Protein AF-A0A1C4ISF4-F1 (afdb_monomer)

Radius of gyration: 19.17 Å; Cα contacts (8 Å, |Δi|>4): 22; chains: 1; bounding box: 35×28×58 Å

Structure (mmCIF, N/CA/C/O backbone):
data_AF-A0A1C4ISF4-F1
#
_entry.id   AF-A0A1C4ISF4-F1
#
loop_
_atom_site.group_PDB
_atom_site.id
_atom_site.type_symbol
_atom_site.label_atom_id
_atom_site.label_alt_id
_atom_site.label_comp_id
_atom_site.label_asym_id
_atom_site.label_entity_id
_atom_site.label_seq_id
_atom_site.pdbx_PDB_ins_code
_atom_site.Cartn_x
_atom_site.Cartn_y
_atom_site.Cartn_z
_atom_site.occupancy
_atom_site.B_iso_or_equiv
_atom_site.auth_seq_id
_atom_site.auth_comp_id
_atom_site.auth_asym_id
_atom_site.auth_atom_id
_atom_site.pdbx_PDB_model_num
ATOM 1 N N . MET A 1 1 ? 13.825 -11.995 -42.227 1.00 51.31 1 MET A N 1
ATOM 2 C CA . MET A 1 1 ? 14.043 -12.299 -40.797 1.00 51.31 1 MET A CA 1
ATOM 3 C C . MET A 1 1 ? 13.219 -11.322 -39.978 1.00 51.31 1 MET A C 1
ATOM 5 O O . MET A 1 1 ? 13.611 -10.174 -39.832 1.00 51.31 1 MET A O 1
ATOM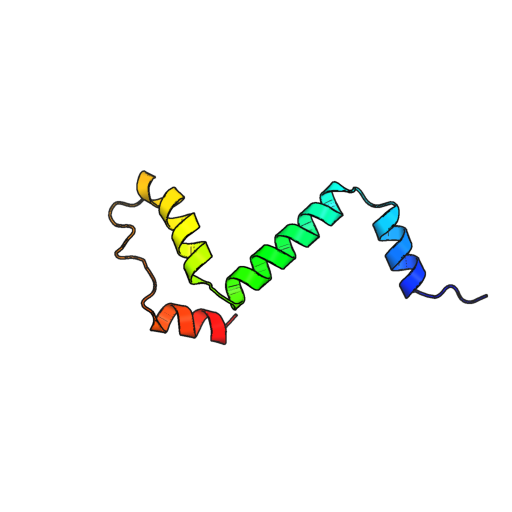 9 N N . THR A 1 2 ? 12.034 -11.730 -39.539 1.00 62.28 2 THR A N 1
ATOM 10 C CA . THR A 1 2 ? 11.165 -10.930 -38.670 1.00 62.28 2 THR A CA 1
ATOM 11 C C . THR A 1 2 ? 11.715 -11.000 -37.248 1.00 62.28 2 THR A C 1
ATOM 13 O O . THR A 1 2 ? 11.695 -12.060 -36.627 1.00 62.28 2 THR A O 1
ATOM 16 N N . GLN A 1 3 ? 12.271 -9.894 -36.746 1.00 59.66 3 GLN A N 1
ATOM 17 C CA . GLN A 1 3 ? 12.656 -9.802 -35.339 1.00 59.66 3 GLN A CA 1
ATOM 18 C C . GLN A 1 3 ? 11.399 -9.911 -34.471 1.00 59.66 3 GLN A C 1
ATOM 20 O O . GLN A 1 3 ? 10.395 -9.249 -34.728 1.00 59.66 3 GLN A O 1
ATOM 25 N N . ASN A 1 4 ? 11.445 -10.788 -33.470 1.00 74.25 4 ASN A N 1
ATOM 26 C CA . ASN A 1 4 ? 10.324 -11.023 -32.574 1.00 74.25 4 ASN A CA 1
ATOM 27 C C . ASN A 1 4 ? 10.213 -9.829 -31.603 1.00 74.25 4 ASN A C 1
ATOM 29 O O . ASN A 1 4 ? 11.175 -9.575 -30.873 1.00 74.25 4 ASN A O 1
ATOM 33 N N . PRO A 1 5 ? 9.091 -9.088 -31.572 1.00 68.56 5 PRO A N 1
ATOM 34 C CA . PRO A 1 5 ? 8.978 -7.857 -30.785 1.00 68.56 5 PRO A CA 1
ATOM 35 C C . PRO A 1 5 ? 9.200 -8.088 -29.283 1.00 68.56 5 PRO A C 1
ATOM 37 O O . PRO A 1 5 ? 9.729 -7.216 -28.599 1.00 68.56 5 PRO A O 1
ATOM 40 N N . ALA A 1 6 ? 8.893 -9.287 -28.778 1.00 65.12 6 ALA A N 1
ATOM 41 C CA . ALA A 1 6 ? 9.161 -9.662 -27.390 1.00 65.12 6 ALA A CA 1
ATOM 42 C C . ALA A 1 6 ? 10.667 -9.688 -27.054 1.00 65.12 6 ALA A C 1
ATOM 44 O O . ALA A 1 6 ? 11.061 -9.280 -25.963 1.00 65.12 6 ALA A O 1
ATOM 45 N N . LEU A 1 7 ? 11.520 -10.112 -27.998 1.00 63.94 7 LEU A N 1
ATOM 46 C CA . LEU A 1 7 ? 12.977 -10.105 -27.817 1.00 63.94 7 LEU A CA 1
ATOM 47 C C . LEU A 1 7 ? 13.550 -8.682 -27.865 1.00 63.94 7 LEU A C 1
ATOM 49 O O . LEU A 1 7 ? 14.482 -8.390 -27.124 1.00 63.94 7 LEU A O 1
ATOM 53 N N . GLN A 1 8 ? 12.960 -7.792 -28.669 1.00 66.00 8 GLN A N 1
ATOM 54 C CA . GLN A 1 8 ? 13.356 -6.380 -28.753 1.00 66.00 8 GLN A CA 1
ATOM 55 C C . GLN A 1 8 ? 13.017 -5.595 -27.473 1.00 66.00 8 GLN A C 1
ATOM 57 O O . GLN A 1 8 ? 13.816 -4.782 -27.007 1.00 66.00 8 GLN A O 1
ATOM 62 N N . MET A 1 9 ? 11.852 -5.859 -26.868 1.00 63.81 9 MET A N 1
ATOM 63 C CA . MET A 1 9 ? 11.484 -5.263 -25.576 1.00 63.81 9 MET A CA 1
ATOM 64 C C . MET A 1 9 ? 12.388 -5.766 -24.445 1.00 63.81 9 MET A C 1
ATOM 66 O O . MET A 1 9 ? 12.802 -4.982 -23.593 1.00 63.81 9 MET A O 1
ATOM 70 N N . ALA A 1 10 ? 12.738 -7.057 -24.457 1.00 61.28 10 ALA A N 1
ATOM 71 C CA . ALA A 1 10 ? 13.654 -7.634 -23.477 1.00 61.28 10 ALA A CA 1
ATOM 72 C C . ALA A 1 10 ? 15.079 -7.059 -23.597 1.00 61.28 10 ALA A C 1
ATOM 74 O O . ALA A 1 10 ? 15.696 -6.750 -22.577 1.00 61.28 10 ALA A O 1
ATOM 75 N N . SER A 1 11 ? 15.592 -6.848 -24.816 1.00 62.12 11 SER A N 1
ATOM 76 C CA . SER A 1 11 ? 16.911 -6.234 -25.025 1.00 62.12 11 SER A CA 1
ATOM 77 C C . SER A 1 11 ? 16.943 -4.748 -24.653 1.00 62.12 11 SER A C 1
ATOM 79 O O . SER A 1 11 ? 17.907 -4.310 -24.032 1.00 62.12 11 SER A O 1
ATOM 81 N N . GLY A 1 12 ? 15.876 -3.990 -24.938 1.00 61.31 12 GLY A N 1
ATOM 82 C CA . GLY A 1 12 ? 15.779 -2.575 -24.552 1.00 61.31 12 GLY A CA 1
ATOM 83 C C . GLY A 1 12 ? 15.711 -2.353 -23.036 1.00 61.31 12 GLY A C 1
ATOM 84 O O . GLY A 1 12 ? 16.183 -1.335 -22.535 1.00 61.31 12 GLY A O 1
ATOM 85 N N . LEU A 1 13 ? 15.181 -3.325 -22.287 1.00 61.28 13 LEU A N 1
ATOM 86 C CA . LEU A 1 13 ? 15.248 -3.333 -20.823 1.00 61.28 13 LEU A CA 1
ATOM 87 C C . LEU A 1 13 ? 16.647 -3.716 -20.312 1.00 61.28 13 LEU A C 1
ATOM 89 O O . LEU A 1 13 ? 17.070 -3.191 -19.288 1.00 61.28 13 LEU A O 1
ATOM 93 N N . SER A 1 14 ? 17.370 -4.590 -21.023 1.00 57.81 14 SER A N 1
ATOM 94 C CA . SER A 1 14 ? 18.716 -5.052 -20.644 1.00 57.81 14 SER A CA 1
ATOM 95 C C . SER A 1 14 ? 19.828 -4.025 -20.904 1.00 57.81 14 SER A C 1
ATOM 97 O O . SER A 1 14 ? 20.832 -4.052 -20.198 1.00 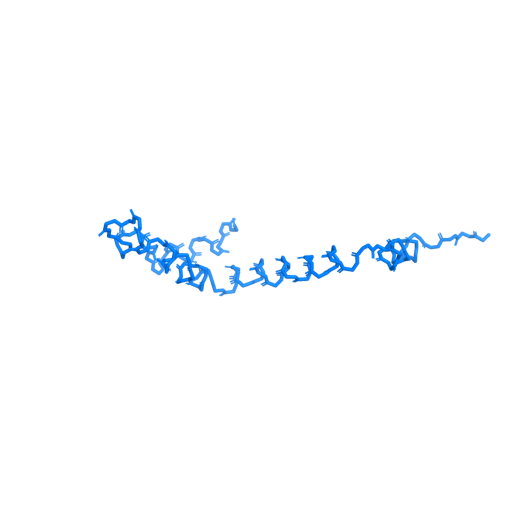57.81 14 SER A O 1
ATOM 99 N N . GLU A 1 15 ? 19.663 -3.121 -21.875 1.00 65.44 15 GLU A N 1
ATOM 100 C CA . GLU A 1 15 ? 20.489 -1.902 -22.029 1.00 65.44 15 GLU A CA 1
ATOM 101 C C . GLU A 1 15 ? 19.994 -0.739 -21.145 1.00 65.44 15 GLU A C 1
ATOM 103 O O . GLU A 1 15 ? 20.572 0.350 -21.127 1.00 65.44 15 GLU A O 1
ATOM 108 N N . GLY A 1 16 ? 18.907 -0.961 -20.405 1.00 68.56 16 GLY A N 1
ATOM 109 C CA . GLY A 1 16 ? 18.272 0.018 -19.541 1.00 68.56 16 GLY A CA 1
ATOM 110 C C . GLY A 1 16 ? 19.019 0.223 -18.227 1.00 68.56 16 GLY A C 1
ATOM 111 O O . GLY A 1 16 ? 19.625 -0.685 -17.661 1.00 68.56 16 GLY A O 1
ATOM 112 N N . ASN A 1 17 ? 18.934 1.448 -17.708 1.00 78.38 17 ASN A N 1
ATOM 113 C CA . ASN A 1 17 ? 19.512 1.824 -16.425 1.00 78.38 17 ASN A CA 1
ATOM 114 C C . ASN A 1 17 ? 19.071 0.833 -15.316 1.00 78.38 17 ASN A C 1
ATOM 116 O O . ASN A 1 17 ? 17.868 0.725 -15.054 1.00 78.38 17 ASN A O 1
ATOM 120 N N . PRO A 1 18 ? 20.001 0.148 -14.618 1.00 81.81 18 PRO A N 1
ATOM 121 C CA . PRO A 1 18 ? 19.669 -0.857 -13.604 1.00 81.81 18 PRO A CA 1
ATOM 122 C C . PRO A 1 18 ? 18.814 -0.298 -12.456 1.00 81.81 18 PRO A C 1
ATOM 124 O O . PRO A 1 18 ? 18.043 -1.036 -11.840 1.00 81.81 18 PRO A O 1
ATOM 127 N N . PHE A 1 19 ? 18.876 1.014 -12.203 1.00 85.50 19 PHE A N 1
ATOM 128 C CA . PHE A 1 19 ? 18.006 1.682 -11.235 1.00 85.50 19 PHE A CA 1
ATOM 129 C C . PHE A 1 19 ? 16.529 1.649 -11.641 1.00 85.50 19 PHE A C 1
ATOM 131 O O . PHE A 1 19 ? 15.669 1.552 -10.770 1.00 85.50 19 PHE A O 1
ATOM 138 N N . VAL A 1 20 ? 16.219 1.679 -12.940 1.00 85.62 20 VAL A N 1
ATOM 139 C CA . VAL A 1 20 ? 14.838 1.592 -13.440 1.00 85.62 20 VAL A CA 1
ATOM 140 C C . VAL A 1 20 ? 14.271 0.200 -13.181 1.00 85.62 20 VAL A C 1
ATOM 142 O O . VAL A 1 20 ? 13.151 0.076 -12.696 1.00 85.62 20 VAL A O 1
ATOM 145 N N . ILE A 1 21 ? 15.056 -0.850 -13.428 1.00 85.69 21 ILE A N 1
ATOM 146 C CA . ILE A 1 21 ? 14.639 -2.235 -13.168 1.00 85.69 21 ILE A CA 1
ATOM 147 C C . ILE A 1 21 ? 14.391 -2.441 -11.669 1.00 85.69 21 ILE A C 1
ATOM 149 O O . ILE A 1 21 ? 13.349 -2.967 -11.277 1.00 85.69 21 ILE A O 1
ATOM 153 N N . LEU A 1 22 ? 15.314 -1.977 -10.820 1.00 90.06 22 LEU A N 1
ATOM 154 C CA . LEU A 1 22 ? 15.151 -2.036 -9.366 1.00 90.06 22 LEU A CA 1
ATOM 155 C C . LEU A 1 22 ? 13.908 -1.271 -8.902 1.00 90.06 22 LEU A C 1
ATOM 157 O O . LEU A 1 22 ? 13.131 -1.799 -8.105 1.00 90.06 22 LEU A O 1
ATOM 161 N N . PHE A 1 23 ? 13.692 -0.063 -9.425 1.00 90.50 23 PHE A N 1
ATOM 162 C CA . PHE A 1 23 ? 12.507 0.732 -9.124 1.00 90.50 23 PHE A CA 1
ATOM 163 C C . PHE A 1 23 ? 11.219 -0.008 -9.499 1.00 90.50 23 PHE A C 1
ATOM 165 O O . PHE A 1 23 ? 10.312 -0.088 -8.675 1.00 90.50 23 PHE A O 1
ATOM 172 N N . LEU A 1 24 ? 11.150 -0.604 -10.693 1.00 90.12 24 LEU A N 1
ATOM 173 C CA . LEU A 1 24 ? 9.979 -1.361 -11.146 1.00 90.12 24 LEU A CA 1
ATOM 174 C C . LEU A 1 24 ? 9.718 -2.593 -10.272 1.00 90.12 24 LEU A C 1
ATOM 176 O O . LEU A 1 24 ? 8.573 -2.844 -9.901 1.00 90.12 24 LEU A O 1
ATOM 180 N N . CYS A 1 25 ? 10.765 -3.326 -9.885 1.00 91.75 25 CYS A N 1
ATOM 181 C CA . CYS A 1 25 ? 10.644 -4.458 -8.964 1.00 91.75 25 CYS A CA 1
ATOM 182 C C . CYS A 1 25 ? 10.093 -4.030 -7.599 1.00 91.75 25 CYS A C 1
ATOM 184 O O . CYS A 1 25 ? 9.169 -4.659 -7.079 1.00 91.75 25 CYS A O 1
ATOM 186 N N . VAL A 1 26 ? 10.629 -2.950 -7.023 1.00 90.94 26 VAL A N 1
ATOM 187 C CA . VAL A 1 26 ? 10.143 -2.416 -5.743 1.00 90.94 26 VAL A CA 1
ATOM 188 C C . VAL A 1 26 ? 8.708 -1.917 -5.881 1.00 90.94 26 VAL A C 1
ATOM 190 O O . VAL A 1 26 ? 7.878 -2.231 -5.034 1.00 90.94 26 VAL A O 1
ATOM 193 N N . PHE A 1 27 ?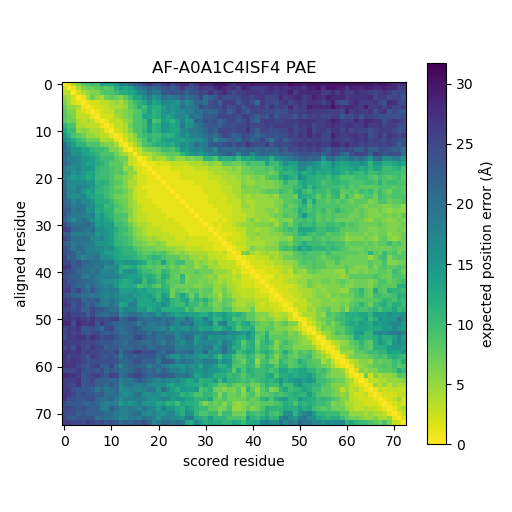 8.387 -1.197 -6.955 1.00 90.69 27 PHE A N 1
ATOM 194 C CA . PHE A 1 27 ? 7.041 -0.694 -7.213 1.00 90.69 27 PH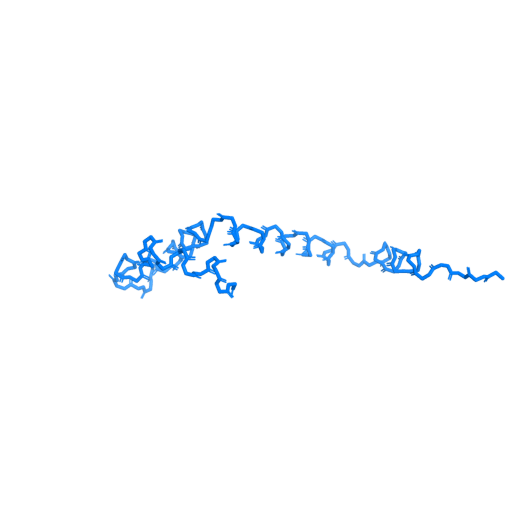E A CA 1
ATOM 195 C C . PHE A 1 27 ? 6.023 -1.834 -7.318 1.00 90.69 27 PHE A C 1
ATOM 197 O O . PHE A 1 27 ? 4.972 -1.777 -6.682 1.00 90.69 27 PHE A O 1
ATOM 204 N N . LEU A 1 28 ? 6.362 -2.905 -8.041 1.00 90.19 28 LEU A N 1
ATOM 205 C CA . LEU A 1 28 ? 5.520 -4.093 -8.158 1.00 90.19 28 LEU A CA 1
ATOM 206 C C . LEU A 1 28 ? 5.318 -4.776 -6.798 1.00 90.19 28 LEU A C 1
ATOM 208 O O . LEU A 1 28 ? 4.191 -5.112 -6.435 1.00 90.19 28 LEU A O 1
ATOM 212 N N . ALA A 1 29 ? 6.394 -4.947 -6.024 1.00 89.12 29 ALA A N 1
ATOM 213 C CA . ALA A 1 29 ? 6.331 -5.551 -4.696 1.00 89.12 29 ALA A CA 1
ATOM 214 C C . ALA A 1 29 ? 5.478 -4.717 -3.729 1.00 89.12 29 ALA A C 1
ATOM 216 O O . ALA A 1 29 ? 4.646 -5.265 -3.005 1.00 89.12 29 ALA A O 1
ATOM 217 N N . VAL A 1 30 ? 5.644 -3.392 -3.748 1.00 87.31 30 VAL A N 1
ATOM 218 C CA . VAL A 1 30 ? 4.840 -2.459 -2.953 1.00 87.31 30 VAL A CA 1
ATOM 219 C C . VAL A 1 30 ? 3.378 -2.531 -3.379 1.00 87.31 30 VAL A C 1
ATOM 221 O O . VAL A 1 30 ? 2.532 -2.687 -2.503 1.00 87.31 30 VAL A O 1
ATOM 224 N N . GLY A 1 31 ? 3.090 -2.496 -4.684 1.00 84.44 31 GLY A N 1
ATOM 225 C CA . GLY A 1 31 ? 1.749 -2.646 -5.259 1.00 84.44 31 GLY A CA 1
ATOM 226 C C . GLY A 1 31 ? 1.049 -3.923 -4.791 1.00 84.44 31 GLY A C 1
ATOM 227 O O . GLY A 1 31 ? -0.064 -3.878 -4.268 1.00 84.44 31 GLY A O 1
ATOM 228 N N . LEU A 1 32 ? 1.740 -5.062 -4.874 1.00 86.44 32 LEU A N 1
ATOM 229 C CA . LEU A 1 32 ? 1.219 -6.344 -4.401 1.00 86.44 32 LEU A CA 1
ATOM 230 C C . LEU A 1 32 ? 0.952 -6.331 -2.888 1.00 86.44 32 LEU A C 1
ATOM 232 O O . LEU A 1 32 ? -0.065 -6.851 -2.426 1.00 86.44 32 LEU A O 1
ATOM 236 N N . LEU A 1 33 ? 1.835 -5.705 -2.107 1.00 84.44 33 LEU A N 1
ATOM 237 C CA . LEU A 1 33 ? 1.657 -5.580 -0.663 1.00 84.44 33 LEU A CA 1
ATOM 238 C C . LEU A 1 33 ? 0.396 -4.772 -0.310 1.00 84.44 33 LEU A C 1
ATOM 240 O O . LEU A 1 33 ? -0.284 -5.126 0.655 1.00 84.44 33 LEU A O 1
ATOM 244 N N . GLN A 1 34 ? 0.047 -3.748 -1.103 1.00 81.88 34 GLN A N 1
ATOM 245 C CA . GLN A 1 34 ? -1.184 -2.962 -0.909 1.00 81.88 34 GLN A CA 1
ATOM 246 C C . GLN A 1 34 ? -2.435 -3.828 -1.082 1.00 81.88 34 GLN A C 1
ATOM 248 O O . GLN A 1 34 ? -3.378 -3.708 -0.304 1.00 81.88 34 GLN A O 1
ATOM 253 N N . VAL A 1 35 ? -2.418 -4.748 -2.049 1.00 80.12 35 VAL A N 1
ATOM 254 C CA . VAL A 1 35 ? -3.549 -5.643 -2.333 1.00 80.12 35 VAL A CA 1
ATOM 255 C C . VAL A 1 35 ? -3.678 -6.735 -1.268 1.00 80.12 35 VAL A C 1
ATOM 257 O O . VAL A 1 35 ? -4.770 -6.993 -0.759 1.00 80.12 35 VAL A O 1
ATOM 260 N N . VAL A 1 36 ? -2.570 -7.382 -0.892 1.00 80.69 36 VAL A N 1
ATOM 261 C CA . VAL A 1 36 ? -2.610 -8.516 0.050 1.00 80.69 36 VAL A CA 1
ATOM 262 C C . VAL A 1 36 ? -2.842 -8.033 1.483 1.00 80.69 36 VAL A C 1
ATOM 264 O O . VAL A 1 36 ? -3.619 -8.638 2.229 1.00 80.69 36 VAL A O 1
ATOM 267 N N . ARG A 1 37 ? -2.170 -6.952 1.895 1.00 78.38 37 ARG A N 1
ATOM 268 C CA . ARG A 1 37 ? -2.246 -6.402 3.255 1.00 78.38 37 ARG A CA 1
ATOM 269 C C . ARG A 1 37 ? -2.144 -4.872 3.233 1.00 78.38 37 ARG A C 1
ATOM 271 O O . ARG A 1 37 ? -1.113 -4.330 3.641 1.00 78.38 37 ARG A O 1
ATOM 278 N N . PRO A 1 38 ? -3.231 -4.157 2.891 1.00 71.62 38 PRO A N 1
ATOM 279 C CA . PRO A 1 38 ? -3.240 -2.685 2.896 1.00 71.62 38 PRO A CA 1
ATOM 280 C C . PRO A 1 38 ? -2.896 -2.092 4.277 1.00 71.62 38 PRO A C 1
ATOM 282 O O . PRO A 1 38 ? -2.339 -1.004 4.389 1.00 71.62 38 PRO A O 1
ATOM 285 N N . GLN A 1 39 ? -3.135 -2.862 5.341 1.00 74.44 39 GLN A N 1
ATOM 286 C CA . GLN A 1 39 ? -2.787 -2.549 6.730 1.00 74.44 39 GLN A CA 1
ATOM 287 C C . GLN A 1 39 ? -1.283 -2.326 6.965 1.00 74.44 39 GLN A C 1
ATOM 289 O O . GLN A 1 39 ? -0.909 -1.588 7.877 1.00 74.44 39 GLN A O 1
ATOM 294 N N . LEU A 1 40 ? -0.400 -2.956 6.177 1.00 74.12 40 LEU A N 1
ATOM 295 C CA . LEU A 1 40 ? 1.047 -2.771 6.342 1.00 74.12 40 LEU A CA 1
ATOM 296 C C . LEU A 1 40 ? 1.489 -1.372 5.908 1.00 74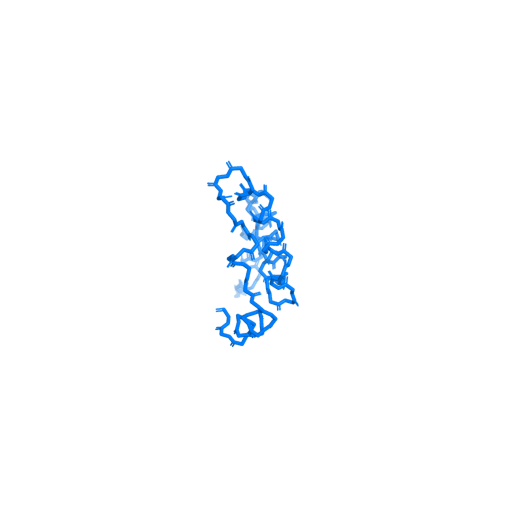.12 40 LEU A C 1
ATOM 298 O O . LEU A 1 40 ? 2.309 -0.765 6.596 1.00 74.12 40 LEU A O 1
ATOM 302 N N . LEU A 1 41 ? 0.917 -0.846 4.821 1.00 75.25 41 LEU A N 1
ATOM 303 C CA . LEU A 1 41 ? 1.182 0.525 4.391 1.00 75.25 41 LEU A CA 1
ATOM 304 C C . LEU A 1 41 ? 0.720 1.525 5.434 1.00 75.25 41 LEU A C 1
ATOM 306 O O . LEU A 1 41 ? 1.467 2.439 5.768 1.00 75.25 41 LEU A O 1
ATOM 310 N N . TRP A 1 42 ? -0.475 1.322 5.989 1.00 75.44 42 TRP A N 1
ATOM 311 C CA . TRP A 1 42 ? -0.981 2.191 7.041 1.00 75.44 42 TRP A CA 1
ATOM 312 C C . TRP A 1 42 ? -0.061 2.202 8.260 1.00 75.44 42 TRP A C 1
ATOM 314 O O . TRP A 1 42 ? 0.292 3.270 8.739 1.00 75.44 42 TRP A O 1
ATOM 324 N N . ARG A 1 43 ? 0.429 1.044 8.721 1.00 76.88 43 ARG A N 1
ATOM 325 C CA . ARG A 1 43 ? 1.392 0.981 9.838 1.00 76.88 43 ARG A CA 1
ATOM 326 C C . ARG A 1 43 ? 2.703 1.704 9.546 1.00 76.88 43 ARG A C 1
ATOM 328 O O . ARG A 1 43 ? 3.264 2.334 10.443 1.00 76.88 43 ARG A O 1
ATOM 335 N N . PHE A 1 44 ? 3.201 1.601 8.317 1.00 76.69 44 PHE A N 1
ATOM 336 C CA . PHE A 1 44 ? 4.419 2.295 7.910 1.00 76.69 44 PHE A CA 1
ATOM 337 C C . PHE A 1 44 ? 4.195 3.809 7.844 1.00 76.69 44 PHE A C 1
ATOM 339 O O . PHE A 1 44 ? 4.995 4.578 8.370 1.00 76.69 44 PHE A O 1
ATOM 346 N N . ASN A 1 45 ? 3.066 4.227 7.274 1.00 75.44 45 ASN A N 1
ATOM 347 C CA . ASN A 1 45 ? 2.711 5.632 7.125 1.00 75.44 45 ASN A CA 1
ATOM 348 C C . ASN A 1 45 ? 2.339 6.272 8.469 1.00 75.44 45 ASN A C 1
ATOM 350 O O . ASN A 1 45 ? 2.704 7.411 8.734 1.00 75.44 45 ASN A O 1
ATOM 354 N N . ARG A 1 46 ? 1.713 5.511 9.372 1.00 73.94 46 ARG A N 1
ATOM 355 C CA . ARG A 1 46 ? 1.421 5.916 10.748 1.00 73.94 46 ARG A CA 1
ATOM 356 C C . ARG A 1 46 ? 2.685 6.374 11.459 1.00 73.94 46 ARG A C 1
ATOM 358 O O . ARG A 1 46 ? 2.660 7.431 12.066 1.00 73.94 46 ARG A O 1
ATOM 365 N N . ARG A 1 47 ? 3.798 5.638 11.335 1.00 74.00 47 ARG A N 1
ATOM 366 C CA . ARG A 1 47 ? 5.088 6.032 11.937 1.00 74.00 47 ARG A CA 1
ATOM 367 C C . ARG A 1 47 ? 5.594 7.386 11.442 1.00 74.00 47 ARG A C 1
ATOM 369 O O . ARG A 1 47 ? 6.230 8.099 12.208 1.00 74.00 47 ARG A O 1
ATOM 376 N N . LEU A 1 48 ? 5.312 7.731 10.187 1.00 74.06 48 LEU A N 1
ATOM 377 C CA . LEU A 1 48 ? 5.645 9.037 9.614 1.00 74.06 48 LEU A CA 1
ATOM 378 C C . LEU A 1 48 ? 4.652 10.120 10.069 1.00 74.06 48 LEU A C 1
ATOM 380 O O . LEU A 1 48 ? 5.034 11.272 10.257 1.00 74.06 48 LEU A O 1
ATOM 384 N N . GLN A 1 49 ? 3.392 9.744 10.297 1.00 73.56 49 GLN A N 1
ATOM 385 C CA . GLN A 1 49 ? 2.321 10.640 10.734 1.00 73.56 49 GLN A CA 1
ATOM 386 C C . GLN A 1 49 ? 2.348 10.951 12.238 1.00 73.56 49 GLN A C 1
ATOM 388 O O . GLN A 1 49 ? 1.884 12.023 12.617 1.00 73.56 49 GLN A O 1
ATOM 393 N N . THR A 1 50 ? 2.928 10.103 13.098 1.00 67.44 50 THR A N 1
ATOM 394 C CA . THR A 1 50 ? 2.993 10.334 14.559 1.00 67.44 50 THR A CA 1
ATOM 395 C C . THR A 1 50 ? 3.731 11.624 14.947 1.00 67.44 50 THR A C 1
ATOM 397 O O . THR A 1 50 ? 3.566 12.109 16.060 1.00 67.44 50 THR A O 1
ATOM 400 N N . GLY A 1 51 ? 4.550 12.190 14.051 1.00 70.69 51 GLY A N 1
ATOM 401 C CA . GLY A 1 51 ? 5.241 13.465 14.278 1.00 70.69 51 GLY A CA 1
ATOM 402 C C . GLY A 1 51 ? 4.438 14.715 13.898 1.00 70.69 51 GLY A C 1
ATOM 403 O O . GLY A 1 51 ? 4.812 15.810 14.304 1.00 70.69 51 GLY A O 1
ATOM 404 N N . TRP A 1 52 ? 3.357 14.570 13.124 1.00 68.81 52 TRP A N 1
ATOM 405 C CA . TRP A 1 52 ? 2.605 15.691 12.534 1.00 68.81 52 TRP A CA 1
ATOM 406 C C . TRP A 1 52 ? 1.101 15.654 12.829 1.00 68.81 52 TRP A C 1
ATOM 408 O O . TRP A 1 52 ? 0.442 16.691 12.807 1.00 68.81 52 TRP A O 1
ATOM 418 N N . VAL A 1 53 ? 0.543 14.476 13.109 1.00 68.81 53 VAL A N 1
ATOM 419 C CA . VAL A 1 53 ? -0.890 14.272 13.338 1.00 68.81 53 VAL A CA 1
ATOM 420 C C . VAL A 1 53 ? -1.137 14.059 14.827 1.00 68.81 53 VAL A C 1
ATOM 422 O O . VAL A 1 53 ? -0.532 13.193 15.450 1.00 68.81 53 VAL A O 1
ATOM 425 N N . ARG A 1 54 ? -2.050 14.862 15.386 1.00 66.62 54 ARG A N 1
ATOM 426 C CA . ARG A 1 54 ? -2.393 14.883 16.818 1.00 66.62 54 ARG A CA 1
ATOM 427 C C . ARG A 1 54 ? -3.034 13.581 17.308 1.00 66.62 54 ARG A C 1
ATOM 429 O O . ARG A 1 54 ? -2.899 13.271 18.485 1.00 66.62 54 ARG A O 1
ATOM 436 N N . ASP A 1 55 ? -3.710 12.848 16.421 1.00 67.81 55 ASP A N 1
ATOM 437 C CA . ASP A 1 55 ? -4.345 11.569 16.749 1.00 67.81 55 ASP A CA 1
ATOM 438 C C . ASP A 1 55 ? -4.351 10.598 15.544 1.00 67.81 55 ASP A C 1
ATOM 440 O O . ASP A 1 55 ? -5.327 10.511 14.795 1.00 67.81 55 ASP A O 1
ATOM 444 N N . PRO A 1 56 ? -3.227 9.909 15.277 1.00 60.97 56 PRO A N 1
ATOM 445 C CA . PRO A 1 56 ? -3.079 9.039 14.109 1.00 60.97 56 PRO A CA 1
ATOM 446 C C . PRO A 1 56 ? -3.856 7.715 14.225 1.00 60.97 56 PRO A C 1
ATOM 448 O O . PRO A 1 56 ? -3.978 6.990 13.241 1.00 60.97 56 PRO A O 1
ATOM 451 N N . ASP A 1 57 ? -4.372 7.385 15.413 1.00 66.62 57 ASP A N 1
ATOM 452 C CA . ASP A 1 57 ? -5.219 6.208 15.636 1.00 66.62 57 ASP A CA 1
ATOM 453 C C . ASP A 1 57 ? -6.684 6.466 15.255 1.00 66.62 57 ASP A C 1
ATOM 455 O O . ASP A 1 57 ? -7.379 5.554 14.813 1.00 66.62 57 ASP A O 1
ATOM 459 N N . GLY A 1 58 ? -7.146 7.718 15.349 1.00 65.56 58 GLY A N 1
ATOM 460 C CA . GLY A 1 58 ? -8.504 8.113 14.956 1.00 65.56 58 GLY A CA 1
ATOM 461 C C . GLY A 1 58 ? -8.743 8.140 13.442 1.00 65.56 58 GLY A C 1
ATOM 462 O O . GLY A 1 58 ? -9.890 8.198 13.001 1.00 65.56 58 GLY A O 1
ATOM 463 N N . THR A 1 59 ? -7.678 8.090 12.639 1.00 65.00 59 THR A N 1
ATOM 464 C CA . TH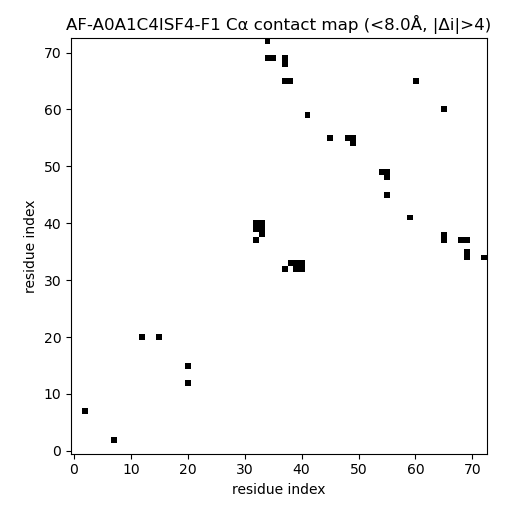R A 1 59 ? -7.740 8.074 11.170 1.00 65.00 59 THR A CA 1
ATOM 465 C C . THR A 1 59 ? -7.532 6.682 10.578 1.00 65.00 59 THR A C 1
ATOM 467 O O . THR A 1 59 ? -7.628 6.530 9.359 1.00 65.00 59 THR A O 1
ATOM 470 N N . GLU A 1 60 ? -7.267 5.662 11.407 1.00 66.44 60 GLU A N 1
ATOM 471 C CA . GLU A 1 60 ? -7.104 4.291 10.930 1.00 66.44 60 GLU A CA 1
ATOM 472 C C . GLU A 1 60 ? -8.420 3.769 10.326 1.00 66.44 60 GLU A C 1
ATOM 474 O O . GLU A 1 60 ? -9.452 3.745 11.007 1.00 66.44 60 GLU A O 1
ATOM 479 N N . PRO A 1 61 ? -8.418 3.312 9.057 1.00 65.31 61 PRO A N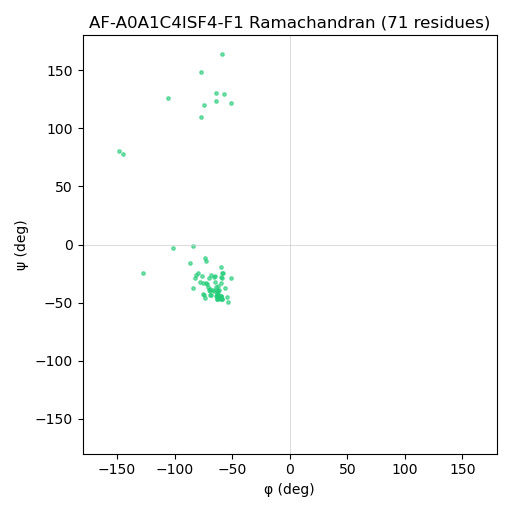 1
ATOM 480 C CA . PRO A 1 61 ? -9.579 2.651 8.490 1.00 65.31 61 PRO A CA 1
ATOM 481 C C . PRO A 1 61 ? -9.944 1.439 9.350 1.00 65.31 61 PRO A C 1
ATOM 483 O O . PRO A 1 61 ? -9.111 0.582 9.636 1.00 65.31 61 PRO A O 1
ATOM 486 N N . THR A 1 62 ? -11.210 1.319 9.748 1.00 71.31 62 THR A N 1
ATOM 487 C CA . THR A 1 62 ? -11.675 0.108 10.442 1.00 71.31 62 THR A CA 1
ATOM 488 C C . THR A 1 62 ? -11.454 -1.132 9.562 1.00 71.31 62 THR A C 1
ATOM 490 O O . THR A 1 62 ? -11.279 -1.028 8.348 1.00 71.31 62 THR A O 1
ATOM 493 N N . GLY A 1 63 ? -11.503 -2.346 10.125 1.00 67.19 63 GLY A N 1
ATOM 494 C CA . GLY A 1 63 ? -11.324 -3.587 9.348 1.00 67.19 63 GLY A CA 1
ATOM 495 C C . GLY A 1 63 ? -12.208 -3.686 8.088 1.00 67.19 63 GLY A C 1
ATOM 496 O O . GLY A 1 63 ? -11.787 -4.262 7.086 1.00 67.19 63 GLY A O 1
ATOM 497 N N . ARG A 1 64 ? -13.393 -3.053 8.103 1.00 67.50 64 ARG A N 1
ATOM 498 C CA . ARG A 1 64 ? -14.276 -2.893 6.933 1.00 67.50 64 ARG A CA 1
ATOM 499 C C . ARG A 1 64 ? -13.730 -1.908 5.892 1.00 67.50 64 ARG A C 1
ATOM 501 O O . ARG A 1 64 ? -13.857 -2.180 4.706 1.00 67.50 64 ARG A O 1
ATOM 508 N N . GLY A 1 65 ? -13.082 -0.823 6.311 1.00 68.38 65 GLY A N 1
ATOM 509 C CA . GLY A 1 65 ? -12.380 0.115 5.427 1.00 68.38 65 GLY A CA 1
ATOM 510 C C . GLY A 1 65 ? -11.221 -0.543 4.673 1.00 68.38 65 GLY A C 1
ATOM 511 O O . GLY A 1 65 ? -11.116 -0.392 3.460 1.00 68.38 65 GLY A O 1
ATOM 512 N N . TYR A 1 66 ? -10.430 -1.384 5.346 1.00 68.69 66 TYR A N 1
ATOM 513 C CA . TYR A 1 66 ? -9.385 -2.183 4.686 1.00 68.69 66 TYR A CA 1
ATOM 514 C C . TYR A 1 66 ? -9.928 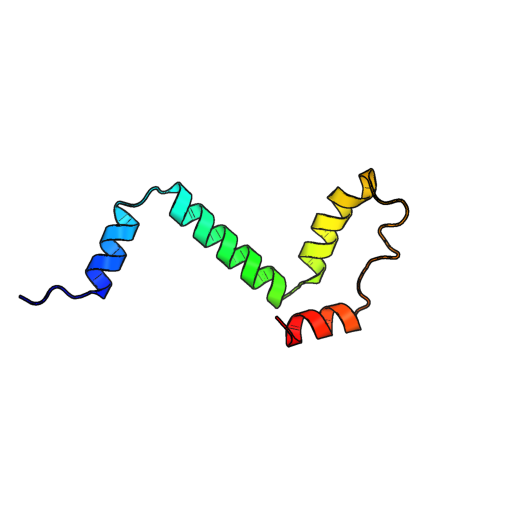-3.281 3.760 1.00 68.69 66 TYR A C 1
ATOM 516 O O . TYR A 1 66 ? -9.225 -3.738 2.858 1.00 68.69 66 TYR A O 1
ATOM 524 N N . ALA A 1 67 ? -11.144 -3.775 4.007 1.00 70.12 67 ALA A N 1
ATOM 525 C CA . ALA A 1 67 ? -11.811 -4.700 3.094 1.00 70.12 67 ALA A CA 1
ATOM 526 C C . ALA A 1 67 ? -12.331 -3.957 1.856 1.00 70.12 67 ALA A C 1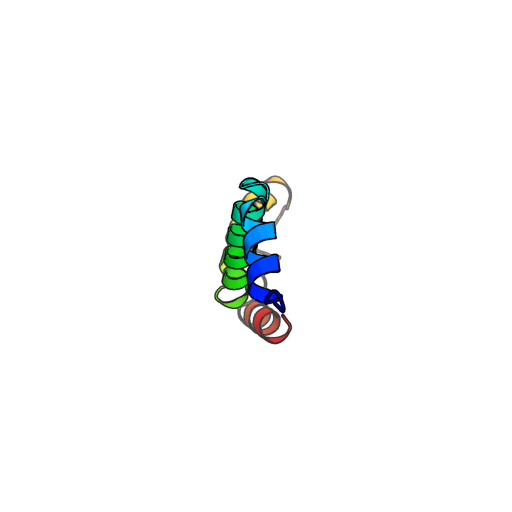
ATOM 528 O O . ALA A 1 67 ? -12.104 -4.421 0.745 1.00 70.12 67 ALA A O 1
ATOM 529 N N . ALA A 1 68 ? -12.938 -2.780 2.039 1.00 71.31 68 ALA A N 1
ATOM 530 C CA . ALA A 1 68 ? -13.388 -1.925 0.944 1.00 71.31 68 ALA A CA 1
ATOM 531 C C . ALA A 1 68 ? -12.226 -1.517 0.028 1.00 71.31 68 ALA A C 1
ATOM 533 O O . ALA A 1 68 ? -12.327 -1.726 -1.173 1.00 71.31 68 ALA A O 1
ATOM 534 N N . GLN A 1 69 ? -11.091 -1.071 0.584 1.00 71.31 69 GLN A N 1
ATOM 535 C CA . GLN A 1 69 ? -9.891 -0.743 -0.202 1.00 71.31 69 GLN A CA 1
ATOM 536 C C . GLN A 1 69 ? -9.394 -1.901 -1.076 1.00 71.31 69 GLN A C 1
ATOM 538 O O . GLN A 1 69 ? -8.972 -1.676 -2.202 1.00 71.31 69 GLN A O 1
ATOM 543 N N . ARG A 1 70 ? -9.480 -3.148 -0.596 1.00 69.44 70 ARG A N 1
ATOM 544 C CA . ARG A 1 70 ? -9.106 -4.325 -1.400 1.00 69.44 70 ARG A CA 1
ATOM 545 C C . ARG A 1 70 ? -10.071 -4.610 -2.545 1.00 69.44 70 ARG A C 1
ATOM 547 O O . ARG A 1 70 ? -9.661 -5.205 -3.533 1.00 69.44 70 ARG A O 1
ATOM 554 N N . VAL A 1 71 ? -11.342 -4.246 -2.382 1.00 68.69 71 VAL A N 1
ATOM 555 C CA . VAL A 1 71 ? -12.393 -4.476 -3.381 1.00 68.69 71 VAL A CA 1
ATOM 556 C C . VAL A 1 71 ? -12.397 -3.374 -4.436 1.00 68.69 71 VAL A C 1
ATOM 558 O O . VAL A 1 71 ? -12.636 -3.667 -5.602 1.00 68.69 71 VAL A O 1
ATOM 561 N N . THR A 1 72 ? -12.135 -2.124 -4.049 1.00 68.62 72 THR A N 1
ATOM 562 C CA . THR A 1 72 ? -12.117 -0.998 -4.993 1.00 68.62 72 THR A CA 1
ATOM 563 C C . THR A 1 72 ? -10.812 -0.870 -5.771 1.00 68.62 72 THR A C 1
ATOM 565 O O . THR A 1 72 ? -10.874 -0.384 -6.897 1.00 68.62 72 THR A O 1
ATOM 568 N N . GLY A 1 73 ? -9.687 -1.352 -5.221 1.00 55.47 73 GLY A N 1
ATOM 569 C CA . GLY A 1 73 ? -8.358 -1.161 -5.815 1.00 55.47 73 GLY A CA 1
ATOM 570 C C . GLY A 1 73 ? -7.808 0.228 -5.539 1.00 55.47 73 GLY A C 1
ATOM 571 O O . GLY A 1 73 ? -8.478 1.214 -5.912 1.00 55.47 73 GLY A O 1
#

Solvent-accessible surface area (backbone atoms only — not comparable to full-atom values): 4432 Å² total; per-residue (Å²): 133,85,79,56,66,71,60,54,54,53,49,59,55,70,77,37,64,67,67,58,57,52,47,51,52,51,51,52,53,51,52,50,41,45,61,78,41,47,66,57,56,50,57,58,48,43,67,67,35,63,82,79,41,97,60,61,74,83,67,55,68,52,79,66,47,57,48,48,50,55,73,71,106

Secondary structure (DSSP, 8-state):
----HHHHHHHHHHTS-HHHHHHHHHHHHHHHHHHH-HHHHHHHHHHHHTTT-S-TTTTSPPHHHHHHHHHH-

pLDDT: mean 73.02, std 9.69, range [51.31, 91.75]

Sequence (73 aa):
MTQNPALQMASGLSEGNPFVILFLCVFLAVGLLQVVRPQLLWRFNRRLQTGWVRDPDGTEPTGRGYAAQRVTG

Foldseek 3Di:
DDDDVVVVVVVVVVPDDVVVVVVVVVVVVVVVCCLVPVVVVLVVVLVVCVVPPPCSPVPDQDPVRSVVSNVVD

Mean predicted aligned error: 12.57 Å